Protein AF-A0A920GQX4-F1 (afdb_monomer)

Radius of gyration: 10.89 Å; Cα contacts (8 Å, |Δi|>4): 200; chains: 1; bounding box: 25×27×22 Å

Structure (mmCIF, N/CA/C/O backbone):
data_AF-A0A920GQX4-F1
#
_entry.id   AF-A0A920GQX4-F1
#
loop_
_atom_site.group_PDB
_atom_site.id
_atom_site.type_symbol
_atom_site.label_atom_id
_atom_site.label_alt_id
_atom_site.label_comp_id
_atom_site.label_asym_id
_atom_site.label_entity_id
_atom_site.label_seq_id
_atom_site.pdbx_PDB_ins_code
_atom_site.Cartn_x
_atom_site.Cartn_y
_atom_site.Cartn_z
_atom_site.occupancy
_atom_site.B_iso_or_equiv
_atom_site.auth_seq_id
_atom_site.auth_comp_id
_atom_site.auth_asym_id
_atom_site.auth_atom_id
_atom_site.pdbx_PDB_model_num
ATOM 1 N N . MET A 1 1 ? 11.365 -11.832 -3.758 1.00 49.44 1 MET A N 1
ATOM 2 C CA . MET A 1 1 ? 10.786 -13.050 -4.368 1.00 49.44 1 MET A CA 1
ATOM 3 C C . MET A 1 1 ? 9.353 -12.730 -4.775 1.00 49.44 1 MET A C 1
ATOM 5 O O . MET A 1 1 ? 8.644 -12.168 -3.947 1.00 49.44 1 MET A O 1
ATOM 9 N N . GLY A 1 2 ? 8.970 -12.987 -6.031 1.00 56.09 2 GLY A N 1
ATOM 10 C CA . GLY A 1 2 ? 7.635 -12.700 -6.582 1.00 56.09 2 GLY A CA 1
ATOM 11 C C . GLY A 1 2 ? 6.748 -13.934 -6.553 1.00 56.09 2 GLY A C 1
ATOM 12 O O . GLY A 1 2 ? 7.122 -14.963 -7.108 1.00 56.09 2 GLY A O 1
ATOM 13 N N . GLY A 1 3 ? 5.625 -13.840 -5.846 1.00 70.94 3 GLY A N 1
ATOM 14 C CA . GLY A 1 3 ? 4.662 -14.929 -5.676 1.00 70.94 3 GLY A CA 1
ATOM 15 C C . GLY A 1 3 ? 3.534 -14.907 -6.707 1.00 70.94 3 GLY A C 1
ATOM 16 O O . GLY A 1 3 ? 2.654 -15.757 -6.636 1.00 70.94 3 GLY A O 1
ATOM 17 N N . GLY A 1 4 ? 3.525 -13.931 -7.622 1.00 88.75 4 GLY A N 1
ATOM 18 C CA . GLY A 1 4 ? 2.456 -13.721 -8.598 1.00 88.75 4 GLY A CA 1
ATOM 19 C C . GLY A 1 4 ? 1.148 -13.228 -7.974 1.00 88.75 4 GLY A C 1
ATOM 20 O O . GLY A 1 4 ? 0.113 -13.251 -8.633 1.00 88.75 4 GLY A O 1
ATOM 21 N N . LEU A 1 5 ? 1.178 -12.805 -6.705 1.00 94.50 5 LEU A N 1
ATOM 22 C CA . LEU A 1 5 ? 0.000 -12.417 -5.936 1.00 94.50 5 LEU A CA 1
ATOM 2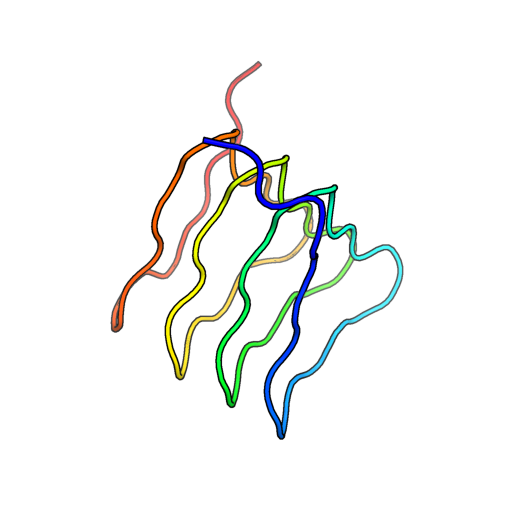3 C C . LEU A 1 5 ? 0.229 -11.063 -5.270 1.00 94.50 5 LEU A C 1
ATOM 25 O O . LEU A 1 5 ? 1.085 -10.932 -4.396 1.00 94.50 5 LEU A O 1
ATOM 29 N N . THR A 1 6 ? -0.598 -10.092 -5.646 1.00 96.62 6 THR A N 1
ATOM 30 C CA . THR A 1 6 ? -0.821 -8.877 -4.861 1.00 96.62 6 THR A CA 1
ATOM 31 C C . THR A 1 6 ? -2.040 -9.109 -3.975 1.00 96.62 6 THR A C 1
ATOM 33 O O . THR A 1 6 ? -3.095 -9.497 -4.476 1.00 96.62 6 THR A O 1
ATOM 36 N N . SER A 1 7 ? -1.905 -8.892 -2.669 1.00 97.38 7 SER A N 1
ATOM 37 C CA . SER A 1 7 ? -2.983 -9.099 -1.697 1.00 97.38 7 SER A CA 1
ATOM 38 C C . SER A 1 7 ? -3.211 -7.855 -0.851 1.00 97.38 7 SER A C 1
ATOM 40 O O . SER A 1 7 ? -2.251 -7.209 -0.431 1.00 97.38 7 SER A O 1
ATOM 42 N N . ILE A 1 8 ? -4.478 -7.559 -0.570 1.00 97.88 8 ILE A N 1
ATOM 43 C CA . ILE A 1 8 ? -4.907 -6.445 0.276 1.00 97.88 8 ILE A CA 1
ATOM 44 C C . ILE A 1 8 ? -5.809 -7.008 1.376 1.00 97.88 8 ILE A C 1
ATOM 46 O O . ILE A 1 8 ? -6.688 -7.821 1.088 1.00 97.88 8 ILE A O 1
ATOM 50 N N . GLY A 1 9 ? -5.553 -6.606 2.621 1.00 97.62 9 GLY A N 1
ATOM 51 C CA . GLY A 1 9 ? -6.360 -6.951 3.784 1.00 97.62 9 GLY A CA 1
ATOM 52 C C . GLY A 1 9 ? -7.654 -6.140 3.880 1.00 97.62 9 GLY A C 1
ATOM 53 O O . GLY A 1 9 ? -8.145 -5.571 2.906 1.00 97.62 9 GLY A O 1
ATOM 54 N N . ASN A 1 10 ? -8.219 -6.092 5.082 1.00 98.31 10 ASN A N 1
ATOM 55 C CA . ASN A 1 10 ? -9.502 -5.447 5.348 1.00 98.31 10 ASN A CA 1
ATOM 56 C C . ASN A 1 10 ? -9.341 -3.996 5.823 1.00 98.31 10 ASN A C 1
ATOM 58 O O . ASN A 1 10 ? -8.271 -3.586 6.276 1.00 98.31 10 ASN A O 1
ATOM 62 N N . ASP A 1 11 ? -10.425 -3.224 5.729 1.00 98.19 11 ASP A N 1
ATOM 63 C CA . ASP A 1 11 ? -10.540 -1.862 6.274 1.00 98.19 11 ASP A CA 1
ATOM 64 C C . ASP A 1 11 ? -9.472 -0.874 5.775 1.00 98.19 11 ASP A C 1
ATOM 66 O O . ASP A 1 11 ? -9.056 0.037 6.488 1.00 98.19 11 ASP A O 1
ATOM 70 N N . CYS A 1 12 ? -9.010 -1.049 4.537 1.00 97.31 12 CYS A N 1
ATOM 71 C CA . CYS A 1 12 ? -8.045 -0.148 3.917 1.00 97.31 12 CYS A CA 1
ATOM 72 C C . CYS A 1 12 ? -8.733 1.018 3.193 1.00 97.31 12 CYS A C 1
ATOM 74 O O . CYS A 1 12 ? -9.797 0.855 2.593 1.00 97.31 12 CYS A O 1
ATOM 76 N N . LEU A 1 13 ? -8.080 2.180 3.180 1.00 97.38 13 LEU A N 1
ATOM 77 C CA . LEU A 1 13 ? -8.499 3.354 2.417 1.00 97.38 13 LEU A CA 1
ATOM 78 C C . LEU A 1 13 ? -7.448 3.695 1.359 1.00 97.38 13 LEU A C 1
ATOM 80 O O . LEU A 1 13 ? -6.341 4.113 1.690 1.00 97.38 13 LEU A O 1
ATOM 84 N N . PHE A 1 14 ? -7.823 3.583 0.086 1.00 97.69 14 PHE A N 1
ATOM 85 C CA . PHE A 1 14 ? -7.011 4.020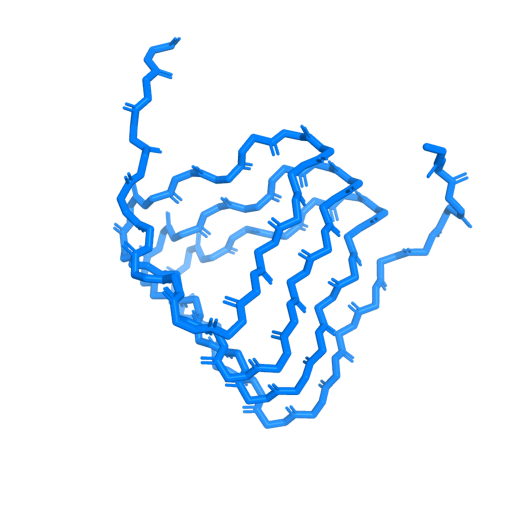 -1.050 1.00 97.69 14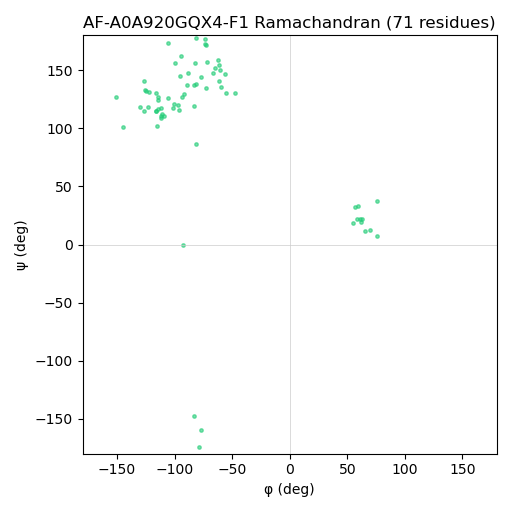 PHE A CA 1
ATOM 86 C C . PHE A 1 14 ? -7.652 5.258 -1.658 1.00 97.69 14 PHE A C 1
ATOM 88 O O . PHE A 1 14 ? -8.753 5.192 -2.209 1.00 97.69 14 PHE A O 1
ATOM 95 N N . MET A 1 15 ? -6.996 6.403 -1.508 1.00 98.00 15 MET A N 1
ATOM 96 C CA . MET A 1 15 ? -7.513 7.654 -2.041 1.00 98.00 15 MET A CA 1
ATOM 97 C C . MET A 1 15 ? -7.198 7.790 -3.542 1.00 98.00 15 MET A C 1
ATOM 99 O O . MET A 1 15 ? -6.595 6.923 -4.174 1.00 98.00 15 MET A O 1
ATOM 103 N N . THR A 1 16 ? -7.658 8.879 -4.162 1.00 97.75 16 THR A N 1
ATOM 104 C CA . THR A 1 16 ? -7.534 9.045 -5.617 1.00 97.75 16 THR A CA 1
ATOM 105 C C . THR A 1 16 ? -6.072 9.030 -6.077 1.00 97.75 16 THR A C 1
ATOM 107 O O . THR A 1 16 ? -5.198 9.651 -5.467 1.00 97.75 16 THR A O 1
ATOM 110 N N . GLY A 1 17 ? -5.800 8.297 -7.158 1.00 96.06 17 GLY A N 1
ATOM 111 C CA . GLY A 1 17 ? -4.462 8.167 -7.734 1.00 96.06 17 GLY A CA 1
ATOM 112 C C . GLY A 1 17 ? -3.502 7.251 -6.967 1.00 96.06 17 GLY A C 1
ATOM 113 O O . GLY A 1 17 ? -2.325 7.220 -7.317 1.00 96.06 17 GLY A O 1
ATOM 114 N N . SER A 1 18 ? -3.951 6.519 -5.940 1.00 96.94 18 SER A N 1
ATOM 115 C CA . SER A 1 18 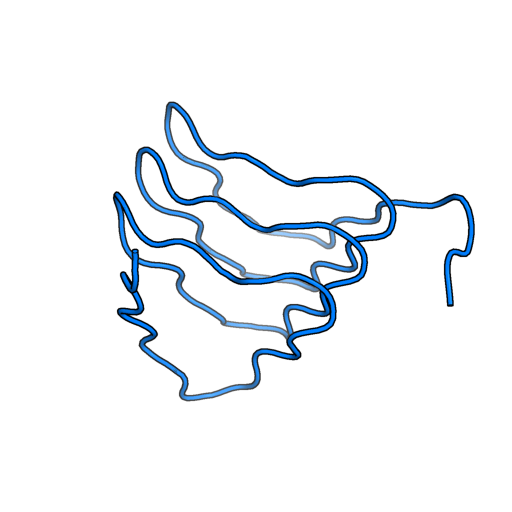? -3.103 5.525 -5.274 1.00 96.94 18 SER A CA 1
ATOM 116 C C . SER A 1 18 ? -2.665 4.411 -6.236 1.00 96.94 18 SER A C 1
ATOM 118 O O . SER A 1 18 ? -3.455 3.929 -7.048 1.00 96.94 18 SER A O 1
ATOM 120 N N . HIS A 1 19 ? -1.410 3.972 -6.119 1.00 97.19 19 HIS A N 1
ATOM 121 C CA . HIS A 1 19 ? -0.836 2.890 -6.921 1.00 97.19 19 HIS A CA 1
ATOM 122 C C . HIS A 1 19 ? -0.315 1.758 -6.031 1.00 97.19 19 HIS A C 1
ATOM 124 O O . HIS A 1 19 ? 0.450 1.998 -5.099 1.00 97.19 19 HIS A O 1
ATOM 130 N N . VAL A 1 20 ? -0.689 0.519 -6.360 1.00 97.31 20 VAL A N 1
ATOM 131 C CA . VAL A 1 20 ? -0.171 -0.707 -5.741 1.00 97.31 20 VAL A CA 1
ATOM 132 C C . VAL A 1 20 ? 0.335 -1.615 -6.857 1.00 97.31 20 VAL A C 1
ATOM 134 O O . VAL A 1 20 ? -0.441 -2.048 -7.708 1.00 97.31 20 VAL A O 1
ATOM 137 N N . ALA A 1 21 ? 1.641 -1.867 -6.875 1.00 96.62 21 ALA A N 1
ATOM 138 C CA . ALA A 1 21 ? 2.287 -2.670 -7.903 1.00 96.62 21 ALA A CA 1
ATOM 139 C C . ALA A 1 21 ? 2.105 -4.189 -7.689 1.00 96.62 21 ALA A C 1
ATOM 141 O O . ALA A 1 21 ? 1.388 -4.665 -6.803 1.00 96.62 21 ALA A O 1
ATOM 142 N N . HIS A 1 22 ? 2.772 -4.967 -8.539 1.00 96.50 22 HIS A N 1
ATOM 143 C CA . HIS A 1 22 ? 2.772 -6.425 -8.487 1.00 96.50 22 HIS A CA 1
ATOM 144 C C . HIS A 1 22 ? 3.474 -6.965 -7.227 1.00 96.50 22 HIS A C 1
ATOM 146 O O . HIS A 1 22 ? 4.430 -6.380 -6.717 1.00 96.50 22 HIS A O 1
ATOM 152 N N . ASP A 1 23 ? 3.004 -8.110 -6.731 1.00 96.81 23 ASP A N 1
ATOM 153 C CA . ASP A 1 23 ? 3.574 -8.839 -5.591 1.00 96.81 23 ASP A CA 1
ATOM 154 C C . ASP A 1 23 ? 3.574 -8.077 -4.254 1.00 96.81 23 ASP A C 1
ATOM 156 O O . ASP A 1 23 ? 4.340 -8.411 -3.346 1.00 96.81 23 ASP A O 1
ATOM 160 N N . VAL A 1 24 ? 2.740 -7.045 -4.119 1.00 96.62 24 VAL A N 1
ATOM 161 C CA . VAL A 1 24 ? 2.617 -6.284 -2.871 1.00 96.62 24 VAL A CA 1
ATOM 162 C C . VAL A 1 24 ? 1.693 -7.017 -1.897 1.00 96.62 24 VAL A C 1
ATOM 164 O O . VAL A 1 24 ? 0.635 -7.516 -2.279 1.00 96.62 24 VAL A O 1
ATOM 167 N N . LYS A 1 25 ? 2.066 -7.045 -0.617 1.00 97.31 25 LYS A N 1
ATOM 168 C CA . LYS A 1 25 ? 1.214 -7.522 0.477 1.00 97.31 25 LYS A CA 1
ATOM 169 C C . LYS A 1 25 ? 0.840 -6.353 1.372 1.00 97.31 25 LYS A C 1
ATOM 171 O O . LYS A 1 25 ? 1.704 -5.824 2.060 1.00 97.31 25 LYS A O 1
ATOM 176 N N . ILE A 1 26 ? -0.423 -5.954 1.351 1.00 97.06 26 ILE A N 1
ATOM 177 C CA . ILE A 1 26 ? -0.985 -4.948 2.252 1.00 97.06 26 ILE A CA 1
ATOM 178 C C . ILE A 1 26 ? -1.846 -5.675 3.283 1.00 97.06 26 ILE A C 1
ATOM 180 O O . ILE A 1 26 ? -2.730 -6.439 2.897 1.00 97.06 26 ILE A O 1
ATOM 184 N N . ASN A 1 27 ? -1.584 -5.451 4.570 1.00 96.56 27 ASN A N 1
ATOM 185 C CA . ASN A 1 27 ? -2.390 -5.992 5.662 1.00 96.56 27 ASN A CA 1
ATOM 186 C C . ASN A 1 27 ? -3.619 -5.091 5.917 1.00 96.56 27 ASN A C 1
ATOM 188 O O . ASN A 1 27 ? -4.194 -4.560 4.970 1.00 96.56 27 ASN A O 1
ATOM 192 N N . ASN A 1 28 ? -4.096 -4.972 7.155 1.00 97.12 28 ASN A N 1
ATOM 193 C CA . ASN A 1 28 ? -5.385 -4.359 7.472 1.00 97.12 28 ASN A CA 1
ATOM 194 C C . ASN A 1 28 ? -5.239 -2.914 7.960 1.00 97.12 28 ASN A C 1
ATOM 196 O O . ASN A 1 28 ? -4.232 -2.538 8.558 1.00 97.12 28 ASN A O 1
ATOM 200 N N . LYS A 1 29 ? -6.301 -2.116 7.807 1.00 96.44 29 LYS A N 1
ATOM 201 C CA . LYS A 1 29 ? -6.368 -0.736 8.327 1.00 96.44 29 LYS A CA 1
ATOM 202 C C . LYS A 1 29 ? -5.260 0.171 7.772 1.00 96.44 29 LYS A C 1
ATOM 204 O O . LYS A 1 29 ? -4.766 1.059 8.461 1.00 96.44 29 LYS A O 1
ATOM 209 N N . VAL A 1 30 ? -4.861 -0.066 6.522 1.00 95.44 30 VAL A N 1
ATOM 210 C CA . VAL A 1 30 ? -3.850 0.734 5.820 1.00 95.44 30 VAL A CA 1
ATOM 211 C C . VAL A 1 30 ? -4.510 1.899 5.094 1.00 95.44 30 VAL A C 1
ATOM 213 O O . VAL A 1 30 ? -5.530 1.732 4.426 1.00 95.44 30 VAL A O 1
ATOM 216 N N . ILE A 1 31 ? -3.898 3.078 5.174 1.00 95.94 31 ILE A N 1
ATOM 217 C CA . ILE A 1 31 ? -4.333 4.264 4.433 1.00 95.94 31 ILE A CA 1
ATOM 218 C C . ILE A 1 31 ? -3.256 4.639 3.421 1.00 95.94 31 ILE A C 1
ATOM 220 O O . ILE A 1 31 ? -2.114 4.891 3.794 1.00 95.94 31 ILE A O 1
ATOM 224 N N . ILE A 1 32 ? -3.629 4.739 2.147 1.00 95.25 32 ILE A N 1
ATOM 225 C CA . ILE A 1 32 ? -2.808 5.356 1.105 1.00 95.25 32 ILE A CA 1
ATOM 226 C C . ILE A 1 32 ? -3.493 6.645 0.674 1.00 95.25 32 ILE A C 1
ATOM 228 O O . ILE A 1 32 ? -4.547 6.623 0.037 1.00 95.25 32 ILE A O 1
ATOM 232 N N . ALA A 1 33 ? -2.895 7.777 1.036 1.00 95.00 33 ALA A N 1
ATOM 233 C CA . ALA A 1 33 ? -3.414 9.083 0.664 1.00 95.00 33 ALA A CA 1
ATOM 234 C C . ALA A 1 33 ? -3.192 9.397 -0.829 1.00 95.00 33 ALA A C 1
ATOM 236 O O . ALA A 1 33 ? -2.535 8.638 -1.549 1.00 95.00 33 ALA A O 1
ATOM 237 N N . ASN A 1 34 ? -3.780 10.504 -1.307 1.00 95.56 34 ASN A N 1
ATOM 238 C CA . ASN A 1 34 ? -3.823 10.843 -2.734 1.00 95.56 34 ASN A CA 1
ATOM 239 C C . ASN A 1 34 ? -2.456 10.707 -3.408 1.00 95.56 34 ASN A C 1
ATOM 241 O O . ASN A 1 34 ? -1.466 11.271 -2.939 1.00 95.56 34 ASN A O 1
ATOM 245 N N . CYS A 1 35 ? -2.423 10.013 -4.543 1.00 95.00 35 CYS A N 1
ATOM 246 C CA . CYS A 1 35 ? -1.209 9.804 -5.333 1.00 95.00 35 CYS A CA 1
ATOM 247 C C . CYS A 1 35 ? -0.055 9.113 -4.571 1.00 95.00 35 CYS A C 1
ATOM 249 O O . CYS A 1 35 ? 1.103 9.276 -4.949 1.00 95.00 35 CYS A O 1
ATOM 251 N N . GLY A 1 36 ? -0.335 8.374 -3.492 1.00 95.12 36 GLY A N 1
ATOM 252 C CA . GLY A 1 36 ? 0.647 7.495 -2.853 1.00 95.12 36 GLY A CA 1
ATOM 253 C C . GLY A 1 36 ? 0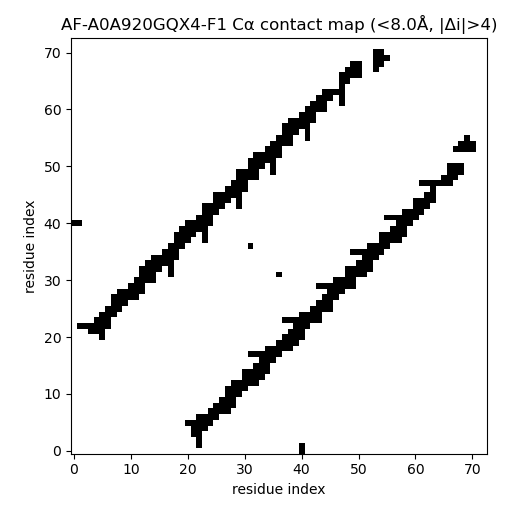.907 6.245 -3.700 1.00 95.12 36 GLY A C 1
ATOM 254 O O . GLY A 1 36 ? -0.035 5.618 -4.185 1.00 95.12 36 GLY A O 1
ATOM 255 N N . ALA A 1 37 ? 2.171 5.871 -3.883 1.00 95.75 37 ALA A N 1
ATOM 256 C CA . ALA A 1 37 ? 2.572 4.771 -4.755 1.00 95.75 37 ALA A CA 1
ATOM 257 C C . ALA A 1 37 ? 3.424 3.732 -4.021 1.00 95.75 37 ALA A C 1
ATOM 259 O O . ALA A 1 37 ? 4.402 4.071 -3.358 1.00 95.75 37 ALA A O 1
ATOM 260 N N . VAL A 1 38 ? 3.082 2.454 -4.185 1.00 95.69 38 VAL A N 1
ATOM 261 C CA . VAL A 1 38 ? 3.820 1.310 -3.642 1.00 95.69 38 VAL A CA 1
ATOM 262 C C . VAL A 1 38 ? 4.366 0.475 -4.792 1.00 95.69 38 VAL A C 1
ATOM 264 O O . VAL A 1 38 ? 3.595 -0.101 -5.560 1.00 95.69 38 VAL A O 1
ATOM 267 N N . ALA A 1 39 ? 5.693 0.418 -4.915 1.00 95.69 39 ALA A N 1
ATOM 268 C CA . ALA A 1 39 ? 6.378 -0.383 -5.922 1.00 95.69 39 ALA A CA 1
ATOM 269 C C . ALA A 1 39 ? 6.335 -1.886 -5.593 1.00 95.69 39 ALA A C 1
ATOM 271 O O . ALA A 1 39 ? 5.866 -2.308 -4.535 1.00 95.69 39 ALA A O 1
ATOM 272 N N . GLY A 1 40 ? 6.802 -2.711 -6.533 1.00 95.56 40 GLY A N 1
ATOM 273 C CA . GLY A 1 40 ? 6.615 -4.157 -6.469 1.00 95.56 40 GLY A CA 1
ATOM 274 C C . GLY A 1 40 ? 7.258 -4.819 -5.250 1.00 95.56 40 GLY A C 1
ATOM 275 O O . GLY A 1 40 ? 8.246 -4.331 -4.693 1.00 95.56 40 GLY A O 1
ATOM 276 N N . HIS A 1 41 ? 6.712 -5.970 -4.857 1.00 95.44 41 HIS A N 1
ATOM 277 C CA . HIS A 1 41 ? 7.253 -6.817 -3.787 1.00 95.44 41 HIS A CA 1
ATOM 278 C C . HIS A 1 41 ? 7.336 -6.162 -2.394 1.00 95.44 41 HIS A C 1
ATOM 280 O O . HIS A 1 41 ? 8.140 -6.595 -1.564 1.00 95.44 41 HIS A O 1
ATOM 286 N N . CYS A 1 42 ? 6.551 -5.117 -2.127 1.00 95.31 42 CYS A N 1
ATOM 287 C CA . CYS A 1 42 ? 6.518 -4.480 -0.811 1.00 95.31 42 CYS A CA 1
ATOM 288 C C . CYS A 1 42 ? 5.615 -5.229 0.176 1.00 95.31 42 CYS A C 1
ATOM 290 O O . CYS A 1 42 ? 4.671 -5.916 -0.217 1.00 95.31 42 CYS A O 1
ATOM 292 N N . VAL A 1 43 ? 5.879 -5.053 1.470 1.00 95.31 43 VAL A N 1
ATOM 293 C CA . VAL A 1 43 ? 5.019 -5.542 2.558 1.00 95.31 43 VAL A CA 1
ATOM 294 C C . VAL A 1 43 ? 4.610 -4.362 3.433 1.00 95.31 43 VAL A C 1
ATOM 296 O O . VAL A 1 43 ? 5.467 -3.704 4.017 1.00 95.31 43 VAL A O 1
ATOM 299 N N . ILE A 1 44 ? 3.313 -4.087 3.513 1.00 94.94 44 ILE A N 1
ATOM 300 C CA . ILE A 1 44 ? 2.729 -3.015 4.316 1.00 94.94 44 ILE A CA 1
ATOM 301 C C . ILE A 1 44 ? 1.954 -3.661 5.464 1.00 94.94 44 ILE A C 1
ATOM 303 O O . ILE A 1 44 ? 0.966 -4.355 5.226 1.00 94.94 44 ILE A O 1
ATOM 307 N N . GLU A 1 45 ? 2.441 -3.482 6.689 1.00 95.56 45 GLU A N 1
ATOM 308 C CA . GLU A 1 45 ? 1.843 -4.058 7.896 1.00 95.56 45 GLU A CA 1
ATOM 309 C C . GLU A 1 45 ? 0.538 -3.345 8.292 1.00 95.56 45 GLU A C 1
ATOM 311 O O . GLU A 1 45 ? 0.115 -2.381 7.650 1.00 95.56 45 GLU A O 1
ATOM 316 N N . ASP A 1 46 ? -0.120 -3.846 9.341 1.00 94.56 46 ASP A N 1
ATOM 317 C CA . ASP A 1 46 ? -1.359 -3.256 9.848 1.00 94.56 46 ASP A CA 1
ATOM 318 C C . ASP A 1 46 ? -1.151 -1.800 10.314 1.00 94.56 46 ASP A C 1
ATOM 320 O O . ASP A 1 46 ? -0.072 -1.438 10.788 1.00 94.56 46 ASP A O 1
ATOM 324 N N . ASP A 1 47 ? -2.201 -0.976 10.219 1.00 93.56 47 ASP A N 1
ATOM 325 C CA . ASP A 1 47 ? -2.240 0.392 10.773 1.00 93.56 47 ASP A CA 1
ATOM 326 C C . ASP A 1 47 ? -1.204 1.374 10.172 1.00 93.56 47 ASP A C 1
ATOM 328 O O . ASP A 1 47 ? -0.859 2.397 10.771 1.00 93.56 47 ASP A O 1
ATOM 332 N N . VAL A 1 48 ? -0.697 1.092 8.968 1.00 93.12 48 VAL A N 1
ATOM 333 C CA . VAL A 1 48 ? 0.246 1.973 8.260 1.00 93.12 48 VAL A CA 1
ATOM 334 C C . VAL A 1 48 ? -0.484 3.084 7.502 1.00 93.12 48 VAL A C 1
ATOM 336 O O . VAL A 1 48 ? -1.464 2.846 6.795 1.00 93.12 48 VAL A O 1
ATOM 339 N N . ILE A 1 49 ? 0.054 4.306 7.576 1.00 93.12 49 ILE A N 1
ATOM 340 C CA . ILE A 1 49 ? -0.408 5.457 6.791 1.00 93.12 49 ILE A CA 1
ATOM 341 C C . ILE A 1 49 ? 0.697 5.888 5.825 1.00 93.12 49 ILE A C 1
ATOM 343 O O . ILE A 1 49 ? 1.764 6.346 6.236 1.00 93.12 49 ILE A O 1
ATOM 347 N N . ILE A 1 50 ? 0.416 5.787 4.529 1.00 92.44 50 ILE A N 1
ATOM 348 C CA . ILE A 1 50 ? 1.253 6.303 3.447 1.00 92.44 50 ILE A CA 1
ATOM 349 C C . ILE A 1 50 ? 0.716 7.679 3.053 1.00 92.44 50 ILE A C 1
ATOM 351 O O . ILE A 1 50 ? -0.415 7.812 2.579 1.00 92.44 50 ILE A O 1
ATOM 355 N N . GLY A 1 51 ? 1.538 8.708 3.268 1.00 91.38 51 GLY A N 1
ATOM 356 C CA . GLY A 1 51 ? 1.210 10.088 2.923 1.00 91.38 51 GLY A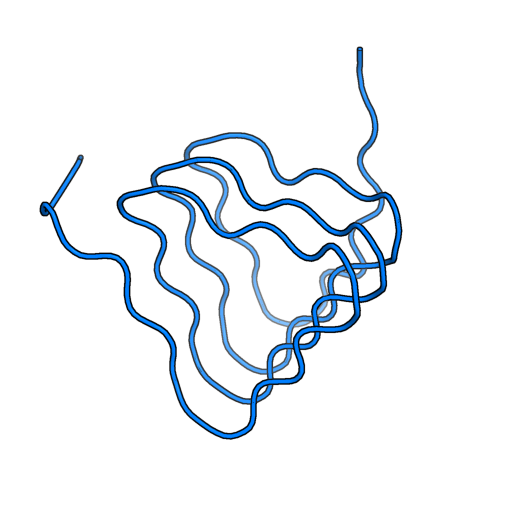 CA 1
ATOM 357 C C . GLY A 1 51 ? 0.986 10.290 1.422 1.00 91.38 51 GLY A C 1
ATOM 358 O O . GLY A 1 51 ? 1.440 9.509 0.585 1.00 91.38 51 GLY A O 1
ATOM 359 N N . GLY A 1 52 ? 0.278 11.365 1.072 1.00 90.69 52 GLY A N 1
ATOM 360 C CA . GLY A 1 52 ? 0.019 11.688 -0.328 1.00 90.69 52 GLY A CA 1
ATOM 361 C C . GLY A 1 52 ? 1.314 12.026 -1.066 1.00 90.69 52 GLY A C 1
ATOM 362 O O . GLY A 1 52 ? 2.277 12.481 -0.446 1.00 90.69 52 GLY A O 1
ATOM 363 N N . LEU A 1 53 ? 1.345 11.783 -2.378 1.00 91.69 53 LEU A N 1
ATOM 364 C CA . LEU A 1 53 ? 2.516 12.012 -3.245 1.00 91.69 53 LEU A CA 1
ATOM 365 C C . LEU A 1 53 ? 3.803 11.298 -2.773 1.00 91.69 53 LEU A C 1
ATOM 367 O O . LEU A 1 53 ? 4.904 11.670 -3.177 1.00 91.69 53 LEU A O 1
ATOM 371 N N . SER A 1 54 ? 3.681 10.290 -1.905 1.00 89.94 54 SER A N 1
ATOM 372 C CA . SER A 1 54 ? 4.812 9.519 -1.384 1.00 89.94 54 SER A CA 1
ATOM 373 C C . SER A 1 54 ? 5.028 8.246 -2.198 1.00 89.94 54 SER A C 1
ATOM 375 O O . SER A 1 54 ? 4.065 7.623 -2.645 1.00 89.94 54 SER A O 1
ATOM 377 N N . GLY A 1 55 ? 6.289 7.845 -2.368 1.00 90.06 55 GLY A N 1
ATOM 378 C CA . GLY A 1 55 ? 6.670 6.620 -3.067 1.00 90.06 55 GLY A CA 1
ATOM 379 C C . GLY A 1 55 ? 7.355 5.624 -2.135 1.00 90.06 55 GLY A C 1
ATOM 380 O O . GLY A 1 55 ? 8.307 5.966 -1.438 1.00 90.06 55 GLY A O 1
ATOM 381 N N . ILE A 1 56 ? 6.901 4.373 -2.146 1.00 93.00 56 ILE A N 1
ATOM 382 C CA . ILE A 1 56 ? 7.568 3.250 -1.487 1.00 93.00 56 ILE A CA 1
ATOM 383 C C . ILE A 1 56 ? 8.310 2.454 -2.554 1.00 93.00 56 ILE A C 1
ATOM 385 O O . ILE A 1 56 ? 7.698 1.927 -3.483 1.00 93.00 56 ILE A O 1
ATOM 389 N N . HIS A 1 57 ? 9.635 2.391 -2.431 1.00 93.94 57 HIS A N 1
ATOM 390 C CA . HIS A 1 57 ? 10.489 1.685 -3.382 1.00 93.94 57 HIS A CA 1
ATOM 391 C C . HIS A 1 57 ? 10.350 0.163 -3.251 1.00 93.94 57 HIS A C 1
ATOM 393 O O . HIS A 1 57 ? 9.969 -0.349 -2.203 1.00 93.94 57 HIS A O 1
ATOM 399 N N . GLN A 1 58 ? 10.675 -0.563 -4.322 1.00 93.88 58 GLN A N 1
ATOM 400 C CA . GLN A 1 58 ? 10.499 -2.017 -4.380 1.00 93.88 58 GLN A CA 1
ATOM 401 C C . GLN A 1 58 ? 11.231 -2.747 -3.243 1.00 93.88 58 GLN A C 1
ATOM 403 O O . GLN A 1 58 ? 12.318 -2.336 -2.833 1.00 93.88 58 GLN A O 1
ATOM 408 N N . PHE A 1 59 ? 10.651 -3.859 -2.781 1.00 93.25 59 PHE A N 1
ATOM 409 C CA . PHE A 1 59 ? 11.166 -4.706 -1.690 1.00 93.25 59 PHE A CA 1
ATOM 410 C C . PHE A 1 59 ? 11.205 -4.058 -0.293 1.00 93.25 59 PHE A C 1
ATOM 412 O O . PHE A 1 59 ? 11.798 -4.625 0.627 1.00 93.25 59 PHE A O 1
ATOM 419 N N . VAL A 1 60 ? 10.569 -2.899 -0.101 1.00 93.31 60 VAL A N 1
ATOM 420 C CA . VAL A 1 60 ? 10.462 -2.258 1.217 1.00 93.31 60 VAL A CA 1
ATOM 421 C C . VAL A 1 60 ? 9.401 -2.949 2.080 1.00 93.31 60 VAL A C 1
ATOM 423 O O . VAL A 1 60 ? 8.348 -3.374 1.598 1.00 93.31 60 VAL A O 1
ATOM 426 N N . ARG A 1 61 ? 9.669 -3.024 3.388 1.00 92.00 61 ARG A N 1
ATOM 427 C CA . ARG A 1 61 ? 8.701 -3.430 4.412 1.00 92.00 61 ARG A CA 1
ATOM 428 C C . ARG A 1 61 ? 8.398 -2.260 5.347 1.00 92.00 61 ARG A C 1
ATOM 430 O O . ARG A 1 61 ? 9.323 -1.675 5.900 1.00 92.00 61 ARG A O 1
ATOM 437 N N . MET A 1 62 ? 7.118 -1.949 5.519 1.00 87.62 62 MET A N 1
ATOM 438 C CA . MET A 1 62 ? 6.600 -0.838 6.323 1.00 87.62 62 MET A CA 1
ATOM 439 C C . MET A 1 62 ? 5.861 -1.380 7.548 1.00 87.62 62 MET A C 1
ATOM 441 O O . MET A 1 62 ? 4.870 -2.080 7.375 1.00 87.62 62 MET A O 1
ATOM 445 N N . GLY A 1 63 ? 6.339 -1.069 8.757 1.00 81.31 63 GLY A N 1
ATOM 446 C CA . GLY A 1 63 ? 5.778 -1.547 10.029 1.00 81.31 63 GLY A CA 1
ATOM 447 C C . GLY A 1 63 ? 4.993 -0.495 10.823 1.00 81.31 63 GLY A C 1
ATOM 448 O O .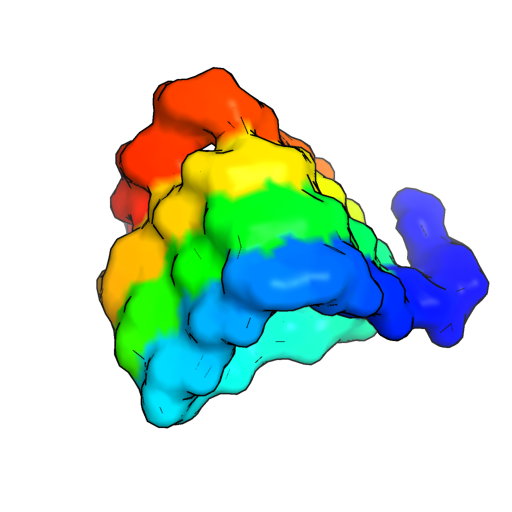 GLY A 1 63 ? 4.993 0.689 10.482 1.00 81.31 63 GLY A O 1
ATOM 449 N N . VAL A 1 64 ? 4.361 -0.939 11.918 1.00 59.56 64 VAL A N 1
ATOM 450 C CA . VAL A 1 64 ? 3.655 -0.081 12.887 1.00 59.56 64 VAL A CA 1
ATOM 451 C C . VAL A 1 64 ? 4.600 1.014 13.414 1.00 59.56 64 VAL A C 1
ATOM 453 O O . VAL A 1 64 ? 5.711 0.726 13.853 1.00 59.56 64 VAL A O 1
ATOM 456 N N . VAL A 1 65 ? 4.128 2.268 13.375 1.00 50.75 65 VAL A N 1
ATOM 457 C CA . VAL A 1 65 ? 4.856 3.532 13.655 1.00 50.75 65 VAL A CA 1
ATOM 458 C C . VAL A 1 65 ? 5.812 4.012 12.548 1.00 50.75 65 VAL A C 1
ATOM 460 O O . VAL A 1 65 ? 6.854 4.600 12.831 1.00 50.75 65 VAL A O 1
ATOM 463 N N . GLN A 1 66 ? 5.452 3.853 11.272 1.00 49.66 66 GLN A N 1
ATOM 464 C CA . GLN A 1 66 ? 6.148 4.566 10.196 1.00 49.66 66 GLN A CA 1
ATOM 465 C C . GLN A 1 66 ? 5.241 5.566 9.476 1.00 49.66 66 GLN A C 1
ATOM 467 O O . GLN A 1 66 ? 4.460 5.209 8.601 1.00 49.66 66 GLN A O 1
ATOM 472 N N . LEU A 1 67 ? 5.400 6.848 9.821 1.00 49.22 67 LEU A N 1
ATOM 473 C CA . LEU A 1 67 ? 4.941 7.971 9.004 1.00 49.22 67 LEU A CA 1
ATOM 474 C C . LEU A 1 67 ? 5.993 8.205 7.908 1.00 49.22 67 LEU A C 1
ATOM 476 O O . LEU A 1 67 ? 6.949 8.953 8.108 1.00 49.22 67 LEU A O 1
ATOM 480 N N . SER A 1 68 ? 5.896 7.506 6.775 1.00 51.03 68 SER A N 1
ATOM 481 C CA . SER A 1 68 ? 6.884 7.658 5.699 1.00 51.03 68 SER A CA 1
ATOM 482 C C . SER A 1 68 ? 6.570 8.853 4.802 1.00 51.03 68 SER A C 1
ATOM 484 O O . SER A 1 68 ? 5.567 8.848 4.089 1.00 51.03 68 SER A O 1
ATOM 486 N N . VAL A 1 69 ? 7.496 9.809 4.757 1.00 52.81 69 VAL A N 1
ATOM 487 C CA . VAL A 1 69 ? 7.806 10.587 3.553 1.00 52.81 69 VAL A CA 1
ATOM 488 C C . VAL A 1 69 ? 9.063 9.962 2.967 1.00 52.81 69 VAL A C 1
ATOM 490 O O . VAL A 1 69 ? 10.088 9.948 3.642 1.00 52.81 69 VAL A O 1
ATOM 493 N N . GLN A 1 70 ? 9.028 9.477 1.726 1.00 44.78 70 GLN A N 1
ATOM 494 C CA . GLN A 1 70 ? 10.269 9.312 0.970 1.00 44.78 70 GLN A CA 1
ATOM 495 C C . GLN A 1 70 ? 10.030 9.598 -0.515 1.00 44.78 70 GLN A C 1
ATOM 497 O O . GLN A 1 70 ? 9.521 8.779 -1.272 1.00 44.78 70 GLN A O 1
ATOM 502 N N . LEU A 1 71 ? 10.433 10.800 -0.916 1.00 41.38 71 LEU A N 1
ATOM 503 C CA . LE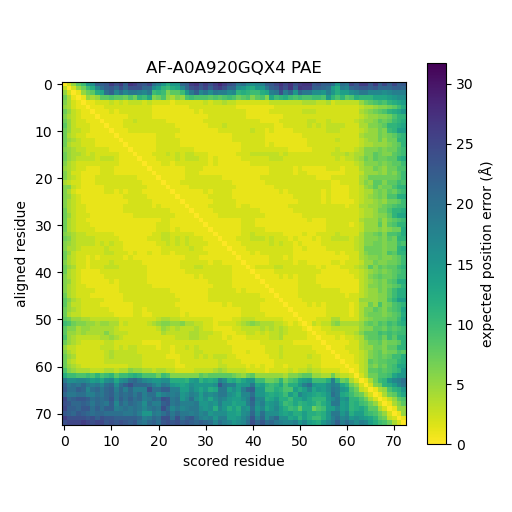U A 1 71 ? 10.861 11.115 -2.271 1.00 41.38 71 LEU A CA 1
ATOM 504 C C . LEU A 1 71 ? 12.379 10.916 -2.296 1.00 41.38 71 LEU A C 1
ATOM 506 O O . LEU A 1 71 ? 13.084 11.482 -1.456 1.00 41.38 71 LEU A O 1
ATOM 510 N N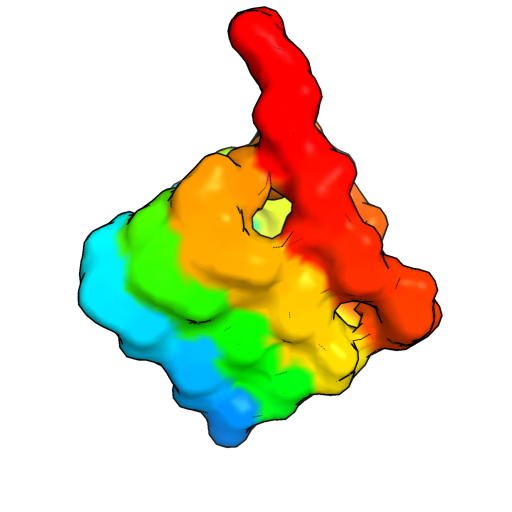 . ARG A 1 72 ? 12.911 10.166 -3.258 1.00 33.47 72 ARG A N 1
ATOM 511 C CA . ARG A 1 72 ? 14.271 10.414 -3.740 1.00 33.47 72 ARG A CA 1
ATOM 512 C C . ARG A 1 72 ? 14.343 9.987 -5.203 1.00 33.47 72 ARG A C 1
ATOM 514 O O . ARG A 1 72 ? 13.893 8.890 -5.507 1.00 33.47 72 ARG A O 1
ATOM 521 N N . TRP A 1 73 ? 14.807 10.936 -6.022 1.00 40.00 73 TRP A N 1
ATOM 522 C CA . TRP A 1 73 ? 14.909 10.915 -7.485 1.00 40.00 73 TRP A CA 1
ATOM 523 C C . TRP A 1 73 ? 15.179 9.540 -8.086 1.00 40.00 73 TRP A C 1
ATOM 525 O O . TRP A 1 73 ? 16.132 8.885 -7.603 1.00 40.00 73 TRP A O 1
#

Nearest PDB structures (foldseek):
  7tgh-assembly1_C2  TM=9.479E-01  e=6.054E-02  Tetrahymena thermophila
  5t2y-assembly1_A  TM=9.081E-01  e=8.679E-01  Campylobacter jejuni subsp. jejuni NCTC 11168 = ATCC 700819
  3r1w-assembly1_A  TM=7.852E-01  e=4.803E-01  unidentified
  5tyh-assembly1_A  TM=7.677E-01  e=6.085E-01  Campylobacter jejuni subsp. jejuni NCTC 11168 = ATCC 700819
  3bss-assembly1_A  TM=6.997E-01  e=6.085E-01  Campylobacter jejuni

Foldseek 3Di:
DAPQDDDAEECEAEEALEEDEGLEAHYYNEYEDANEYEYHNEYEDHNHYHDHPAYHDHNYYHDDPDPDHDDDD

Sequence (73 aa):
MGGGLTSIGNDCLFMTGSHVAHDVKINNKVIIANCGAVAGHCVIEDDVIIGGLSGIHQFVRMGVVQLSVQLRW

Mean predicted aligned error: 5.19 Å

pLDDT: mean 86.86, std 17.81, range [33.47, 98.31]

Solvent-accessible surface area (backbone atoms only — not comparable to full-atom values): 3863 Å² total; per-residue (Å²): 134,80,78,86,49,62,47,74,50,52,79,57,46,74,37,67,71,46,42,77,38,59,30,21,39,36,40,34,46,26,34,29,29,45,42,13,34,36,34,38,43,20,37,37,36,47,64,28,47,40,41,54,72,20,49,43,59,63,65,42,74,48,50,75,90,47,85,51,80,43,85,79,135

Secondary structure (DSSP, 8-state):
---S--EE-SS-EE-TT-EE-TT-EE-SS-EE-TT-EE-TT-EE-TT-EE-TT-EEPTT-EE-TT--B-----